Protein AF-A0A958VLC9-F1 (afdb_monomer_lite)

pLDDT: mean 90.78, std 13.97, range [26.97, 98.69]

Foldseek 3Di:
DPPPCPVVPLEAEDELCVLLPPAAEEEDACLVQADVSAHDDPVSNVVVLVPDPLQVQAAHQYAYEHPDPYDDDPVSSVSNVVSNVVGHPHYDHHDSLVSSLVSSLVSLVVDPLLVQAQGHYEYADDDPRDDDCVNVVSNCVSNVVRHQFYWYHDPVDTHTDDGDDD

Secondary structure (DSSP, 8-state):
----TTTTTTEEEE-GGGGGSSPPEEEEEGGGGSBTTTB--HHHHHHHHHHS-GGGGTTPEEEEE-SS-----HHHHHHHHHHHTTT-SEEEES-HHHHHHHHHHHHHHTS-GGGGTT-EEEE----SS---HHHHHHHHHHHHTT-SEEEEEETTEEEEEEE---

Sequence (166 aa):
MIKNRVEASGLITIDPEAFAEGITVVDFDLSQYLWQGLALREKDFREAMKNIRWAKYSESVVALHCSADAIIPIWAWMIPTASLAPYAALVHHGTPQQALEAWVLKRIDEIDPLKYRGARVVIKGCGNRSFSPAVQIALTVKLRHLSRSIMFGEPCATVPVYKATL

Structure (mmCIF, N/CA/C/O backbone):
data_AF-A0A958VLC9-F1
#
_entry.id   AF-A0A958VLC9-F1
#
loop_
_atom_site.group_PDB
_atom_site.id
_atom_site.type_symbol
_atom_site.label_atom_id
_atom_site.label_alt_id
_atom_site.label_comp_id
_atom_site.label_asym_id
_atom_site.label_entity_id
_atom_site.label_seq_id
_atom_site.pdbx_PDB_ins_code
_atom_site.Cartn_x
_atom_site.Cartn_y
_atom_site.Cartn_z
_atom_site.occupancy
_atom_site.B_iso_or_equiv
_atom_site.auth_seq_id
_atom_site.auth_comp_id
_atom_site.auth_asym_id
_atom_site.auth_atom_id
_atom_site.pdbx_PDB_model_num
ATOM 1 N N . MET A 1 1 ? -3.100 -20.849 37.491 1.00 34.53 1 MET A N 1
ATOM 2 C CA . MET A 1 1 ? -4.253 -20.213 36.815 1.00 34.53 1 MET A CA 1
ATOM 3 C C . MET A 1 1 ? -3.867 -18.797 36.430 1.00 34.53 1 MET A C 1
ATOM 5 O O . MET A 1 1 ? -3.747 -17.963 37.313 1.00 34.53 1 MET A O 1
ATOM 9 N N . ILE A 1 2 ? -3.684 -18.516 35.142 1.00 26.97 2 ILE A N 1
ATOM 10 C CA . ILE A 1 2 ? -3.755 -17.145 34.628 1.00 26.97 2 ILE A CA 1
ATOM 11 C C . ILE A 1 2 ? -4.908 -17.176 33.633 1.00 26.97 2 ILE A C 1
ATOM 13 O O . ILE A 1 2 ? -4.756 -17.627 32.502 1.00 26.97 2 ILE A O 1
ATOM 17 N N . LYS A 1 3 ? -6.106 -16.817 34.103 1.00 27.56 3 LYS A N 1
ATOM 18 C CA . LYS A 1 3 ? -7.246 -16.598 33.211 1.00 27.56 3 LYS A CA 1
ATOM 19 C C . LYS A 1 3 ? -6.923 -15.339 32.414 1.00 27.56 3 LYS A C 1
ATOM 21 O O . LYS A 1 3 ? -6.899 -14.251 32.986 1.00 27.56 3 LYS A O 1
ATOM 26 N N . ASN A 1 4 ? -6.624 -15.499 31.129 1.00 32.31 4 ASN A N 1
ATOM 27 C CA . ASN A 1 4 ? -6.406 -14.386 30.216 1.00 32.31 4 ASN A CA 1
ATOM 28 C C . ASN A 1 4 ? -7.682 -13.525 30.222 1.00 32.31 4 ASN A C 1
ATOM 30 O O . ASN A 1 4 ? -8.756 -13.975 29.832 1.00 32.31 4 ASN A O 1
ATOM 34 N N . ARG A 1 5 ? -7.599 -12.312 30.777 1.00 41.66 5 ARG A N 1
ATOM 35 C CA . ARG A 1 5 ? -8.761 -11.479 31.152 1.00 41.66 5 ARG A CA 1
ATOM 36 C C . ARG A 1 5 ? -9.451 -10.818 29.946 1.00 41.66 5 ARG A C 1
ATOM 38 O O . ARG A 1 5 ? -10.398 -10.058 30.126 1.00 41.66 5 ARG A O 1
ATOM 45 N N . VAL A 1 6 ? -8.965 -11.091 28.735 1.00 47.25 6 VAL A N 1
ATOM 46 C CA . VAL A 1 6 ? -9.344 -10.393 27.500 1.00 47.25 6 VAL A CA 1
ATOM 47 C C . VAL A 1 6 ? -10.656 -10.938 26.923 1.00 47.25 6 VAL A C 1
ATOM 49 O O . VAL A 1 6 ? -11.539 -10.145 26.598 1.00 47.25 6 VAL A O 1
ATOM 52 N N . GLU A 1 7 ? -10.869 -12.259 26.929 1.00 43.09 7 GLU A N 1
ATOM 53 C CA . GLU A 1 7 ? -12.093 -12.884 26.383 1.00 43.09 7 GLU A CA 1
ATOM 54 C C . GLU A 1 7 ? -13.364 -12.588 27.198 1.00 43.09 7 GLU A C 1
ATOM 56 O O . GLU A 1 7 ? -14.471 -12.670 26.677 1.00 43.09 7 GLU A O 1
ATOM 61 N N . ALA A 1 8 ? -13.233 -12.156 28.456 1.00 47.59 8 ALA A N 1
ATOM 62 C CA . ALA A 1 8 ? -14.377 -11.838 29.315 1.00 47.59 8 ALA A CA 1
ATOM 63 C C . ALA A 1 8 ? -14.915 -10.395 29.157 1.00 47.59 8 ALA A C 1
ATOM 65 O O . ALA A 1 8 ? -15.870 -10.023 29.836 1.00 47.59 8 ALA A O 1
ATOM 66 N N . SER A 1 9 ? -14.299 -9.551 28.315 1.00 57.88 9 SER A N 1
ATOM 67 C CA . SER A 1 9 ? -14.498 -8.088 28.362 1.00 57.88 9 SER A CA 1
ATOM 68 C C . SER A 1 9 ? -15.301 -7.469 27.204 1.00 57.88 9 SER A C 1
ATOM 70 O O . SER A 1 9 ? -15.735 -6.315 27.315 1.00 57.88 9 SER A O 1
ATOM 72 N N . GLY A 1 10 ? -15.537 -8.204 26.109 1.00 76.69 10 GLY A N 1
ATOM 73 C CA . GLY A 1 10 ? -16.148 -7.655 24.885 1.00 76.69 10 GLY A CA 1
ATOM 74 C C . GLY A 1 10 ? -15.276 -6.597 24.188 1.00 76.69 10 GLY A C 1
ATOM 75 O O . GLY A 1 10 ? -15.803 -5.680 23.555 1.00 76.69 10 GLY A O 1
ATOM 76 N N . LEU A 1 11 ? -13.955 -6.686 24.382 1.00 87.25 11 LEU A N 1
ATOM 77 C CA . LEU A 1 11 ? -12.934 -5.809 23.814 1.00 87.25 11 LEU A CA 1
ATOM 78 C C . LEU A 1 11 ? -12.356 -6.441 22.543 1.00 87.25 11 LEU A C 1
ATOM 80 O O . LEU A 1 11 ? -11.885 -7.575 22.583 1.00 87.25 11 LEU A O 1
ATOM 84 N N . ILE A 1 12 ? -12.371 -5.702 21.437 1.00 92.06 12 ILE A N 1
ATOM 85 C CA . ILE A 1 12 ? -11.765 -6.110 20.168 1.00 92.06 12 ILE A CA 1
ATOM 86 C C . ILE A 1 12 ? -10.450 -5.354 19.996 1.00 92.06 12 ILE A C 1
ATOM 88 O O . ILE A 1 12 ? -10.434 -4.123 20.011 1.00 92.06 12 ILE A O 1
ATOM 92 N N . THR A 1 13 ? -9.355 -6.082 19.805 1.00 92.50 13 THR A N 1
ATOM 93 C CA . THR A 1 13 ? -8.050 -5.494 19.486 1.00 92.50 13 THR A CA 1
ATOM 94 C C . THR A 1 13 ? -7.820 -5.569 17.984 1.00 92.50 13 THR A C 1
ATOM 96 O O . THR A 1 13 ? -7.961 -6.636 17.392 1.00 92.50 13 THR A O 1
ATOM 99 N N . ILE A 1 14 ? -7.461 -4.443 17.375 1.00 93.06 14 ILE A N 1
ATOM 100 C CA . ILE A 1 14 ? -7.062 -4.354 15.973 1.00 93.06 14 ILE A CA 1
ATOM 101 C C . ILE A 1 14 ? -5.572 -4.061 15.927 1.00 93.06 14 ILE A C 1
ATOM 103 O O . ILE A 1 14 ? -5.108 -3.054 16.467 1.00 93.06 14 ILE A O 1
ATOM 107 N N . ASP A 1 15 ? -4.848 -4.948 15.260 1.00 92.81 15 ASP A N 1
ATOM 108 C CA . ASP A 1 15 ? -3.437 -4.792 14.958 1.00 92.81 15 ASP A CA 1
ATOM 109 C C . ASP A 1 15 ? -3.284 -4.348 13.497 1.00 92.81 15 ASP A C 1
ATOM 111 O O . ASP A 1 15 ? -3.648 -5.114 12.600 1.00 92.81 15 ASP A O 1
ATOM 115 N N . PRO A 1 16 ? -2.796 -3.126 13.220 1.00 91.81 16 PRO A N 1
ATOM 116 C CA . PRO A 1 16 ? -2.575 -2.689 11.850 1.00 91.81 16 PRO A CA 1
ATOM 117 C C . PRO A 1 16 ? -1.622 -3.588 11.048 1.00 91.81 16 PRO A C 1
ATOM 119 O O . PRO A 1 16 ? -1.756 -3.677 9.828 1.00 91.81 16 PRO A O 1
ATOM 122 N N . GLU A 1 17 ? -0.687 -4.282 11.706 1.00 91.12 17 GLU A N 1
ATOM 123 C CA . GLU A 1 17 ? 0.249 -5.180 11.021 1.00 91.12 17 GLU A CA 1
ATOM 124 C C . GLU A 1 17 ? -0.428 -6.406 10.426 1.00 91.12 17 GLU A C 1
ATOM 126 O O . GLU A 1 17 ? 0.018 -6.892 9.386 1.00 91.12 17 GLU A O 1
ATOM 131 N N . ALA A 1 18 ? -1.540 -6.851 11.014 1.00 92.19 18 ALA A N 1
ATOM 132 C CA . ALA A 1 18 ? -2.292 -7.997 10.517 1.00 92.19 18 ALA A CA 1
ATOM 133 C C . ALA A 1 18 ? -2.811 -7.770 9.084 1.00 92.19 18 ALA A C 1
ATOM 135 O O . ALA A 1 18 ? -2.927 -8.710 8.302 1.00 92.19 18 ALA A O 1
ATOM 136 N N . PHE A 1 19 ? -3.066 -6.516 8.685 1.00 93.00 19 PHE A N 1
ATOM 137 C CA . PHE A 1 19 ? -3.461 -6.182 7.307 1.00 93.00 19 PHE A CA 1
ATOM 138 C C . PHE A 1 19 ? -2.313 -6.310 6.294 1.00 93.00 19 PHE A C 1
ATOM 140 O O . PHE A 1 19 ? -2.546 -6.307 5.084 1.00 93.00 19 PHE A O 1
ATOM 147 N N . ALA A 1 20 ? -1.081 -6.410 6.786 1.00 91.94 20 ALA A N 1
ATOM 148 C CA . ALA A 1 20 ? 0.145 -6.530 6.013 1.00 91.94 20 ALA A CA 1
ATOM 149 C C . ALA A 1 20 ? 0.738 -7.953 6.056 1.00 91.94 20 ALA A C 1
ATOM 151 O O . ALA A 1 20 ? 1.852 -8.168 5.566 1.00 91.94 20 ALA A O 1
ATOM 152 N N . GLU A 1 21 ? 0.045 -8.914 6.670 1.00 90.12 21 GLU A N 1
ATOM 153 C CA . GLU A 1 21 ? 0.452 -10.317 6.702 1.00 90.12 21 GLU A CA 1
ATOM 154 C C . GLU A 1 21 ? 0.214 -10.995 5.348 1.00 90.12 21 GLU A C 1
ATOM 156 O O . GLU A 1 21 ? -0.750 -10.706 4.640 1.00 90.12 21 GLU A O 1
ATOM 161 N N . GLY A 1 22 ? 1.120 -11.898 4.969 1.00 89.25 22 GLY A N 1
ATOM 162 C CA . GLY A 1 22 ? 1.003 -12.707 3.752 1.00 89.25 22 GLY A CA 1
ATOM 163 C C . GLY A 1 22 ? 1.221 -11.963 2.430 1.00 89.25 22 GLY A C 1
ATOM 164 O O . GLY A 1 22 ? 1.362 -12.618 1.401 1.00 89.25 22 GLY A O 1
ATOM 165 N N . ILE A 1 23 ? 1.300 -10.627 2.430 1.00 94.31 23 ILE A N 1
ATOM 166 C CA . ILE A 1 23 ? 1.532 -9.862 1.204 1.00 94.31 23 ILE A CA 1
ATOM 167 C C . ILE A 1 23 ? 3.021 -9.740 0.881 1.00 94.31 23 ILE A C 1
ATOM 169 O O . ILE A 1 23 ? 3.843 -9.377 1.725 1.00 94.31 23 ILE A O 1
ATOM 173 N N . THR A 1 24 ? 3.362 -10.011 -0.376 1.00 97.0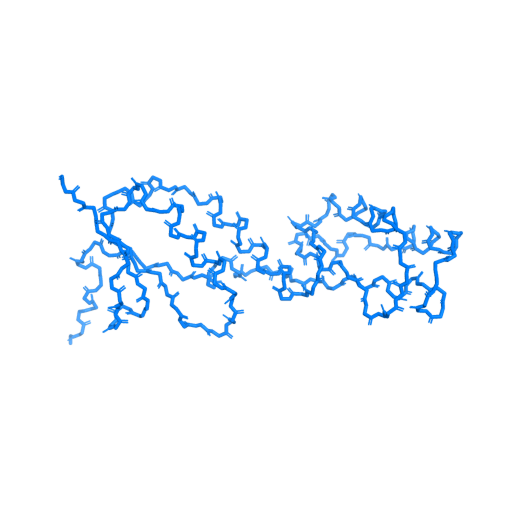6 24 THR A N 1
ATOM 174 C CA . THR A 1 24 ? 4.701 -9.754 -0.911 1.00 97.06 24 THR A CA 1
ATOM 175 C C . THR A 1 24 ? 4.716 -8.376 -1.556 1.00 97.06 24 THR A C 1
ATOM 177 O O . THR A 1 24 ? 3.900 -8.099 -2.435 1.00 97.06 24 THR A O 1
ATOM 180 N N . VAL A 1 25 ? 5.654 -7.525 -1.142 1.00 97.56 25 VAL A N 1
ATOM 181 C CA . VAL A 1 25 ? 5.918 -6.243 -1.805 1.00 97.56 25 VAL A CA 1
ATOM 182 C C . VAL A 1 25 ? 7.094 -6.419 -2.753 1.00 97.56 25 VAL A C 1
ATOM 184 O O . VAL A 1 25 ? 8.150 -6.897 -2.341 1.00 97.56 25 VAL A O 1
ATOM 187 N N . VAL A 1 26 ? 6.914 -6.047 -4.018 1.00 98.00 26 VAL A N 1
ATOM 188 C CA . VAL A 1 26 ? 7.942 -6.157 -5.055 1.00 98.00 26 VAL A CA 1
ATOM 189 C C . VAL A 1 26 ? 8.257 -4.779 -5.611 1.00 98.00 26 VAL A C 1
ATOM 191 O O . VAL A 1 26 ? 7.368 -3.987 -5.908 1.00 98.00 26 VAL A O 1
ATOM 194 N N . ASP A 1 27 ? 9.543 -4.515 -5.772 1.00 97.19 27 ASP A N 1
ATOM 195 C CA . ASP A 1 27 ? 10.051 -3.273 -6.328 1.00 97.19 27 ASP A CA 1
ATOM 196 C C . ASP A 1 27 ? 10.004 -3.277 -7.870 1.00 97.19 27 ASP A C 1
ATOM 198 O O . ASP A 1 27 ? 10.348 -4.274 -8.520 1.00 97.19 27 ASP A O 1
ATOM 202 N N . PHE A 1 28 ? 9.563 -2.168 -8.461 1.00 98.25 28 PHE A N 1
ATOM 203 C CA . PHE A 1 28 ? 9.669 -1.882 -9.887 1.00 98.25 28 PHE A CA 1
ATOM 204 C C . PHE A 1 28 ? 10.271 -0.489 -10.079 1.00 98.25 28 PHE A C 1
ATOM 206 O O . PHE A 1 28 ? 9.566 0.520 -10.127 1.00 98.25 28 PHE A O 1
ATOM 213 N N . ASP A 1 29 ? 11.590 -0.453 -10.213 1.00 97.56 29 ASP A N 1
ATOM 214 C CA . ASP A 1 29 ? 12.349 0.770 -10.435 1.00 97.56 29 ASP A CA 1
ATOM 215 C C . ASP A 1 29 ? 12.479 1.089 -11.934 1.00 97.56 29 ASP A C 1
ATOM 217 O O . ASP A 1 29 ? 13.128 0.366 -12.697 1.00 97.56 29 ASP A O 1
ATOM 221 N N . LEU A 1 30 ? 11.872 2.198 -12.361 1.00 97.38 30 LEU A N 1
ATOM 222 C CA . LEU A 1 30 ? 11.927 2.690 -13.733 1.00 97.38 30 LEU A CA 1
ATOM 223 C C . LEU A 1 30 ? 13.337 3.044 -14.190 1.00 97.38 30 LEU A C 1
ATOM 225 O O . LEU A 1 30 ? 13.594 2.940 -15.390 1.00 97.38 30 LEU A O 1
ATOM 229 N N . SER A 1 31 ? 14.244 3.417 -13.281 1.00 97.00 31 SER A N 1
ATOM 230 C CA . SER A 1 31 ? 15.614 3.804 -13.639 1.00 97.00 31 SER A CA 1
ATOM 231 C C . SER A 1 31 ? 16.344 2.697 -14.410 1.00 97.00 31 SER A C 1
ATOM 233 O O . SER A 1 31 ? 17.123 2.986 -15.318 1.00 97.00 31 SER A O 1
ATOM 235 N N . GLN A 1 32 ? 16.003 1.430 -14.144 1.00 96.94 32 GLN A N 1
ATOM 236 C CA . GLN A 1 32 ? 16.555 0.250 -14.818 1.00 96.94 32 GLN A CA 1
ATOM 237 C C . GLN A 1 32 ? 16.196 0.180 -16.311 1.00 96.94 32 GLN A C 1
ATOM 239 O O . GLN A 1 32 ? 16.825 -0.558 -17.068 1.00 96.94 32 GLN A O 1
ATOM 244 N N . TYR A 1 33 ? 15.190 0.943 -16.739 1.00 96.94 33 TYR A N 1
ATOM 245 C CA . TYR A 1 33 ? 14.683 0.982 -18.110 1.00 96.94 33 TYR A CA 1
ATOM 246 C C . TYR A 1 33 ? 14.925 2.336 -18.793 1.00 96.94 33 TYR A C 1
ATOM 248 O O . TYR A 1 33 ? 14.448 2.562 -19.907 1.00 96.94 33 TYR A O 1
ATOM 256 N N . LEU A 1 34 ? 15.658 3.242 -18.139 1.00 96.31 34 LEU A N 1
ATOM 257 C CA . LEU A 1 34 ? 16.062 4.525 -18.702 1.00 96.31 34 LEU A CA 1
ATOM 258 C C . LEU A 1 34 ? 17.455 4.429 -19.328 1.00 96.31 34 LEU A C 1
ATOM 260 O O . LEU A 1 34 ? 18.342 3.716 -18.860 1.00 96.31 34 LEU A O 1
ATOM 264 N N . TRP A 1 35 ? 17.681 5.213 -20.378 1.00 92.81 35 TRP A N 1
ATOM 265 C CA . TRP A 1 35 ? 19.000 5.376 -20.969 1.00 92.81 35 TRP A CA 1
ATOM 266 C C . TRP A 1 35 ? 19.940 6.031 -19.953 1.00 92.81 35 TRP A C 1
ATOM 268 O O . TRP A 1 35 ? 19.697 7.153 -19.502 1.00 92.81 35 TRP A O 1
ATOM 278 N N . GLN A 1 36 ? 20.993 5.296 -19.577 1.00 90.62 36 GLN A N 1
ATOM 279 C CA . GLN A 1 36 ? 21.939 5.664 -18.513 1.00 90.62 36 GLN A CA 1
ATOM 280 C C . GLN A 1 36 ? 21.267 5.972 -17.161 1.00 90.62 36 GLN A C 1
ATOM 282 O O . GLN A 1 36 ? 21.833 6.696 -16.352 1.00 90.62 36 GLN A O 1
ATOM 287 N N . GLY A 1 37 ? 20.052 5.467 -16.922 1.00 89.69 37 GLY A N 1
ATOM 288 C CA . GLY A 1 37 ? 19.285 5.776 -15.712 1.00 89.69 37 GLY A CA 1
ATOM 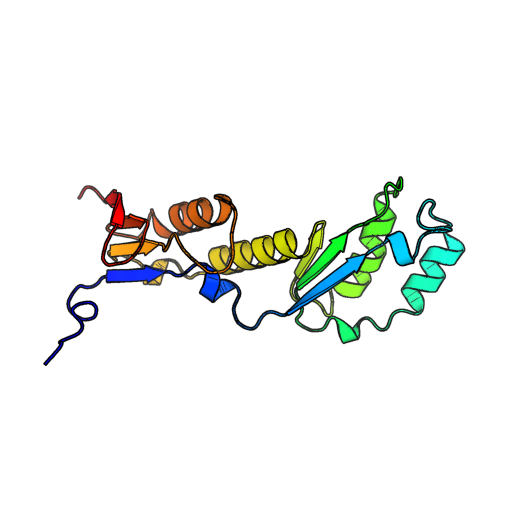289 C C . GLY A 1 37 ? 18.692 7.190 -15.662 1.00 89.69 37 GLY A C 1
ATOM 290 O O . GLY A 1 37 ? 18.030 7.513 -14.686 1.00 89.69 37 GLY A O 1
ATOM 291 N N . LEU A 1 38 ? 18.899 8.034 -16.682 1.00 89.81 38 LEU A N 1
ATOM 292 C CA . LEU A 1 38 ? 18.614 9.478 -16.602 1.00 89.81 38 LEU A CA 1
ATOM 293 C C . LEU A 1 38 ? 17.596 9.981 -17.628 1.00 89.81 38 LEU A C 1
ATOM 295 O O . LEU A 1 38 ? 16.925 10.982 -17.385 1.00 89.81 38 LEU A O 1
ATOM 299 N N . ALA A 1 39 ? 17.479 9.321 -18.783 1.00 92.31 39 ALA A N 1
ATOM 300 C CA . ALA A 1 39 ? 16.616 9.794 -19.862 1.00 92.31 39 ALA A CA 1
ATOM 301 C C . ALA A 1 39 ? 15.808 8.667 -20.499 1.00 92.31 39 ALA A C 1
ATOM 303 O O . ALA A 1 39 ? 16.297 7.560 -20.712 1.00 92.31 39 ALA A O 1
ATOM 304 N N . LEU A 1 40 ? 14.567 8.960 -20.877 1.00 95.75 40 LEU A N 1
ATOM 305 C CA . LEU A 1 40 ? 13.726 8.006 -21.584 1.00 95.75 40 LEU A CA 1
ATOM 306 C C . LEU A 1 40 ? 13.974 8.086 -23.096 1.00 95.75 40 LEU A C 1
ATOM 308 O O . LEU A 1 40 ? 13.749 9.123 -23.719 1.00 95.75 40 LEU A O 1
ATOM 312 N N . ARG A 1 41 ? 14.369 6.963 -23.706 1.00 96.56 41 ARG A N 1
ATOM 313 C CA . ARG A 1 41 ? 14.328 6.763 -25.163 1.00 96.56 41 ARG A CA 1
ATOM 314 C C . ARG A 1 41 ? 13.124 5.895 -25.495 1.00 96.56 41 ARG A C 1
ATOM 316 O O . ARG A 1 41 ? 13.079 4.739 -25.093 1.00 96.56 41 ARG A O 1
ATOM 323 N N . GLU A 1 42 ? 12.137 6.446 -26.205 1.00 96.88 42 GLU A N 1
ATOM 324 C CA . GLU A 1 42 ? 10.823 5.799 -26.355 1.00 96.88 42 GLU A CA 1
ATOM 325 C C . GLU A 1 42 ? 10.905 4.388 -26.946 1.00 96.88 42 GLU A C 1
ATOM 327 O O . GLU A 1 42 ? 10.274 3.469 -26.423 1.00 96.88 42 GLU A O 1
ATOM 332 N N . LYS A 1 43 ? 11.696 4.207 -28.011 1.00 97.19 43 LYS A N 1
ATOM 333 C CA . LYS A 1 43 ? 11.873 2.902 -28.655 1.00 97.19 43 LYS A CA 1
ATOM 334 C C . LYS A 1 43 ? 12.421 1.867 -27.665 1.00 97.19 43 LYS A C 1
ATOM 336 O O . LYS A 1 43 ? 11.795 0.825 -27.484 1.00 97.19 43 LYS A O 1
ATOM 341 N N . ASP A 1 44 ? 13.524 2.200 -26.999 1.00 96.56 44 ASP A N 1
ATOM 342 C CA . ASP A 1 44 ? 14.226 1.318 -26.062 1.00 96.56 44 ASP A CA 1
ATOM 343 C C . ASP A 1 44 ? 13.334 0.980 -24.855 1.00 96.56 44 ASP A C 1
ATOM 345 O O . ASP A 1 44 ? 13.211 -0.181 -24.469 1.00 96.56 44 ASP A O 1
ATOM 349 N N . PHE A 1 45 ? 12.626 1.977 -24.313 1.00 97.88 45 PHE A N 1
ATOM 350 C CA . PHE A 1 45 ? 11.701 1.795 -23.194 1.00 97.88 45 PHE A CA 1
ATOM 351 C C . PHE A 1 45 ? 10.549 0.849 -23.554 1.00 97.88 45 PHE A C 1
ATOM 353 O O . PHE A 1 45 ? 10.261 -0.101 -22.827 1.00 97.88 45 PHE A O 1
ATOM 360 N N . ARG A 1 46 ? 9.896 1.068 -24.704 1.00 97.62 46 ARG A N 1
ATOM 361 C CA . ARG A 1 46 ? 8.795 0.206 -25.164 1.00 97.62 46 ARG A CA 1
ATOM 362 C C . ARG A 1 46 ? 9.256 -1.220 -25.436 1.00 97.62 46 ARG A C 1
ATOM 364 O O . ARG A 1 46 ? 8.502 -2.154 -25.174 1.00 97.62 46 ARG A O 1
ATOM 371 N N . GLU A 1 47 ? 10.454 -1.389 -25.984 1.00 97.94 47 GLU A N 1
ATOM 372 C CA . GLU A 1 47 ? 11.044 -2.705 -26.207 1.00 97.94 47 GLU A CA 1
ATOM 373 C C . GLU A 1 47 ? 11.329 -3.415 -24.880 1.00 97.94 47 GLU A C 1
ATOM 375 O O . GLU A 1 47 ? 10.913 -4.559 -24.700 1.00 97.94 47 GLU A O 1
ATOM 380 N N . ALA A 1 48 ? 11.920 -2.714 -23.910 1.00 97.50 48 ALA A N 1
ATOM 381 C CA . ALA A 1 48 ? 12.162 -3.258 -22.581 1.00 97.50 48 ALA A CA 1
ATOM 382 C C . ALA A 1 48 ? 10.863 -3.719 -21.900 1.00 97.50 48 ALA A C 1
ATOM 384 O O . ALA A 1 48 ? 10.800 -4.849 -21.422 1.00 97.50 48 ALA A O 1
ATOM 385 N N . MET A 1 49 ? 9.795 -2.910 -21.937 1.00 97.62 49 MET A N 1
ATOM 386 C CA . MET A 1 49 ? 8.496 -3.269 -21.344 1.00 97.62 49 MET A CA 1
ATOM 387 C C . MET A 1 49 ? 7.879 -4.540 -21.956 1.00 97.62 49 MET A C 1
ATOM 389 O O . MET A 1 49 ? 7.251 -5.323 -21.245 1.00 97.62 49 MET A O 1
ATOM 393 N N . LYS A 1 50 ? 8.074 -4.786 -23.259 1.00 97.06 50 LYS A N 1
ATOM 394 C CA . LYS A 1 50 ? 7.590 -6.011 -23.928 1.00 97.06 50 LYS A CA 1
ATOM 395 C C . LYS A 1 50 ? 8.336 -7.270 -23.485 1.00 97.06 50 LYS A C 1
ATOM 397 O O . LYS A 1 50 ? 7.764 -8.354 -23.523 1.00 97.06 50 LYS A O 1
ATOM 402 N N . ASN A 1 51 ? 9.591 -7.126 -23.067 1.00 97.50 51 ASN A N 1
ATOM 403 C CA . ASN A 1 51 ? 10.458 -8.243 -22.695 1.00 97.50 51 ASN A CA 1
ATOM 404 C C . ASN A 1 51 ? 10.325 -8.649 -21.216 1.00 97.50 51 ASN A C 1
ATOM 406 O O . ASN A 1 51 ? 10.878 -9.669 -20.796 1.00 97.50 51 ASN A O 1
ATOM 410 N N . ILE A 1 52 ? 9.584 -7.883 -20.412 1.00 97.88 52 ILE A N 1
ATOM 411 C CA . ILE A 1 52 ? 9.342 -8.198 -19.003 1.00 97.88 52 ILE A CA 1
ATOM 412 C C . ILE A 1 52 ? 8.331 -9.342 -18.887 1.00 97.88 52 ILE A C 1
ATOM 414 O O . ILE A 1 52 ? 7.231 -9.309 -19.436 1.00 97.88 52 ILE A O 1
ATOM 418 N N . ARG A 1 53 ? 8.676 -10.354 -18.085 1.00 97.31 53 ARG A N 1
ATOM 419 C CA . ARG A 1 53 ? 7.743 -11.412 -17.675 1.00 97.31 53 ARG A CA 1
ATOM 420 C C . ARG A 1 53 ? 6.854 -10.912 -16.536 1.00 97.31 53 ARG A C 1
ATOM 422 O O . ARG A 1 53 ? 7.195 -11.091 -15.370 1.00 97.31 53 ARG A O 1
ATOM 429 N N . TRP A 1 54 ? 5.722 -10.296 -16.872 1.00 97.88 54 TRP A N 1
ATOM 430 C CA . TRP A 1 54 ? 4.809 -9.671 -15.901 1.00 97.88 54 TRP A CA 1
ATOM 431 C C . TRP A 1 54 ? 4.185 -10.647 -14.891 1.00 97.88 54 TRP A C 1
ATOM 433 O O . TRP A 1 54 ? 3.934 -10.267 -13.752 1.00 97.88 54 TRP A O 1
ATOM 443 N N . ALA A 1 55 ? 4.048 -11.929 -15.246 1.00 97.12 55 ALA A N 1
ATOM 444 C CA . ALA A 1 55 ? 3.517 -12.966 -14.356 1.00 97.12 55 ALA A CA 1
ATOM 445 C C . ALA A 1 55 ? 4.301 -13.140 -13.037 1.00 97.12 55 ALA A C 1
ATOM 447 O O . ALA A 1 55 ? 3.750 -13.642 -12.063 1.00 97.12 55 ALA A O 1
ATOM 448 N N . LYS A 1 56 ? 5.566 -12.693 -12.959 1.00 96.62 56 LYS A N 1
ATOM 449 C CA . LYS A 1 56 ? 6.347 -12.732 -11.707 1.00 96.62 56 LYS A CA 1
ATOM 450 C C . LYS A 1 56 ? 5.814 -11.789 -10.615 1.00 96.62 56 LYS A C 1
ATOM 452 O O . LYS A 1 56 ? 6.240 -11.901 -9.473 1.00 96.62 56 LYS A O 1
ATOM 457 N N . TYR A 1 57 ? 4.925 -10.859 -10.967 1.00 97.94 57 TYR A N 1
ATOM 458 C CA . TYR A 1 57 ? 4.277 -9.921 -10.045 1.00 97.94 57 TYR A CA 1
ATOM 459 C C . TYR A 1 57 ? 2.875 -10.391 -9.614 1.00 97.94 57 TYR A C 1
ATOM 461 O O . TYR A 1 57 ? 2.089 -9.593 -9.115 1.00 97.94 57 TYR A O 1
ATOM 469 N N . SER A 1 58 ? 2.535 -11.665 -9.837 1.00 97.75 58 SER A N 1
ATOM 470 C CA . SER A 1 58 ? 1.231 -12.217 -9.459 1.00 97.75 58 SER A CA 1
ATOM 471 C C . SER A 1 58 ? 0.964 -12.050 -7.964 1.00 97.75 58 SER A C 1
ATOM 473 O O . SER A 1 58 ? 1.816 -12.388 -7.145 1.00 97.75 58 SER A O 1
ATOM 475 N N . GLU A 1 59 ? -0.221 -11.536 -7.631 1.00 96.88 59 GLU A N 1
ATOM 476 C CA . GLU A 1 59 ? -0.736 -11.348 -6.266 1.00 96.88 59 GLU A CA 1
ATOM 477 C C . GLU A 1 59 ? 0.148 -10.484 -5.348 1.00 96.88 59 GLU A C 1
ATOM 479 O O . GLU A 1 59 ? -0.063 -10.434 -4.136 1.00 96.88 59 GLU A O 1
ATOM 484 N N . SER A 1 60 ? 1.120 -9.759 -5.907 1.00 98.12 60 SER A N 1
ATOM 485 C CA . SER A 1 60 ? 2.010 -8.895 -5.138 1.00 98.12 60 SER A CA 1
ATOM 486 C C . SER A 1 60 ? 1.535 -7.445 -5.107 1.00 98.12 60 SER A C 1
ATOM 488 O O . SER A 1 60 ? 0.768 -6.983 -5.955 1.00 98.12 60 SER A O 1
ATOM 490 N N . VAL A 1 61 ? 2.011 -6.707 -4.110 1.00 98.56 61 VAL A N 1
ATOM 491 C CA . VAL A 1 61 ? 1.953 -5.246 -4.092 1.00 98.56 61 VAL A CA 1
ATOM 492 C C . VAL A 1 61 ? 3.202 -4.732 -4.791 1.00 98.56 61 VAL A C 1
ATOM 494 O O . VAL A 1 61 ? 4.315 -4.978 -4.336 1.00 98.56 61 VAL A O 1
ATOM 497 N N . VAL A 1 62 ? 3.036 -4.016 -5.895 1.00 98.69 62 VAL A N 1
ATOM 498 C CA . VAL A 1 62 ? 4.151 -3.500 -6.687 1.00 98.69 62 VAL A CA 1
ATOM 499 C C . VAL A 1 62 ? 4.388 -2.034 -6.366 1.00 98.69 62 VAL A C 1
ATOM 501 O O . VAL A 1 62 ? 3.508 -1.195 -6.568 1.00 98.69 62 VAL A O 1
ATOM 504 N N . ALA A 1 63 ? 5.590 -1.735 -5.888 1.00 98.62 63 ALA A N 1
ATOM 505 C CA . ALA A 1 63 ? 6.091 -0.386 -5.686 1.00 98.62 63 ALA A CA 1
ATOM 506 C C . ALA A 1 63 ? 6.736 0.108 -6.984 1.00 98.62 63 ALA A C 1
ATOM 508 O O . ALA A 1 63 ? 7.858 -0.273 -7.312 1.00 98.62 63 ALA A O 1
ATOM 509 N N . LEU A 1 64 ? 6.003 0.911 -7.750 1.00 98.50 64 LEU A N 1
ATOM 510 C CA . LEU A 1 64 ? 6.472 1.529 -8.984 1.00 98.50 64 LEU A CA 1
ATOM 511 C C . LEU A 1 64 ? 7.123 2.875 -8.654 1.00 98.50 64 LEU A C 1
ATOM 513 O O . LEU A 1 64 ? 6.447 3.806 -8.221 1.00 98.50 64 LEU A O 1
ATOM 517 N N . HIS A 1 65 ? 8.427 3.005 -8.865 1.00 97.88 65 HIS A N 1
ATOM 518 C CA . HIS A 1 65 ? 9.161 4.238 -8.565 1.00 97.88 65 HIS A CA 1
ATOM 519 C C . HIS A 1 65 ? 10.318 4.442 -9.542 1.00 97.88 65 HIS A C 1
ATOM 521 O O . HIS A 1 65 ? 10.464 3.692 -10.502 1.00 97.88 65 HIS A O 1
ATOM 527 N N . CYS A 1 66 ? 11.106 5.490 -9.331 1.00 96.94 66 CYS A N 1
ATOM 528 C CA . CYS A 1 66 ? 12.378 5.691 -10.005 1.00 96.94 66 CYS A CA 1
ATOM 529 C C . CYS A 1 66 ? 13.410 6.085 -8.952 1.00 96.94 66 CYS A C 1
ATOM 531 O O . CYS A 1 66 ? 13.235 7.102 -8.283 1.00 96.94 66 CYS A O 1
ATOM 533 N N . SER A 1 67 ? 14.473 5.295 -8.808 1.00 96.25 67 SER A N 1
ATOM 534 C CA . SER A 1 67 ? 15.551 5.590 -7.853 1.00 96.25 67 SER A CA 1
ATOM 535 C C . SER A 1 67 ? 16.531 6.658 -8.351 1.00 96.25 67 SER A C 1
ATOM 537 O O . SER A 1 67 ? 17.299 7.206 -7.562 1.00 96.25 67 SER A O 1
ATOM 539 N N . ALA A 1 68 ? 16.501 6.965 -9.650 1.00 95.38 68 ALA A N 1
ATOM 540 C CA . ALA A 1 68 ? 17.293 8.024 -10.258 1.00 95.38 68 ALA A CA 1
ATOM 541 C C . ALA A 1 68 ? 16.529 9.354 -10.296 1.00 95.38 68 ALA A C 1
ATOM 543 O O . ALA A 1 68 ? 15.308 9.378 -10.468 1.00 95.38 68 ALA A O 1
ATOM 544 N N . ASP A 1 69 ? 17.271 10.459 -10.223 1.00 92.56 69 ASP A N 1
ATOM 545 C CA . ASP A 1 69 ? 16.752 11.812 -10.439 1.00 92.56 69 ASP A CA 1
ATOM 546 C C . ASP A 1 69 ? 16.559 12.075 -11.944 1.00 92.56 69 ASP A C 1
ATOM 548 O O . ASP A 1 69 ? 17.338 12.768 -12.600 1.00 92.56 69 ASP A O 1
ATOM 552 N N . ALA A 1 70 ? 15.561 11.403 -12.520 1.00 93.44 70 ALA A N 1
ATOM 553 C CA . ALA A 1 70 ? 15.241 11.444 -13.939 1.00 93.44 70 ALA A CA 1
ATOM 554 C C . ALA A 1 70 ? 13.909 12.160 -14.186 1.00 93.44 70 ALA A C 1
ATOM 556 O O . ALA A 1 70 ? 12.907 11.922 -13.509 1.00 93.44 70 ALA A O 1
ATOM 557 N N . ILE A 1 71 ? 13.860 12.986 -15.233 1.00 90.50 71 ILE A N 1
ATOM 558 C CA . ILE A 1 71 ? 12.607 13.590 -15.695 1.00 90.50 71 ILE A CA 1
ATOM 559 C C . ILE A 1 71 ? 11.854 12.551 -16.531 1.00 90.50 71 ILE A C 1
ATOM 561 O O . ILE A 1 71 ? 12.217 12.268 -17.674 1.00 90.50 71 ILE A O 1
ATOM 565 N N . ILE A 1 72 ? 10.791 11.985 -15.958 1.00 94.12 72 ILE A N 1
ATOM 566 C CA . ILE A 1 72 ? 10.000 10.919 -16.584 1.00 94.12 72 ILE A CA 1
ATOM 567 C C . ILE A 1 72 ? 8.647 11.473 -17.051 1.00 94.12 72 ILE A C 1
ATOM 569 O O . ILE A 1 72 ? 7.885 11.997 -16.233 1.00 94.12 72 ILE A O 1
ATOM 573 N N . PRO A 1 73 ? 8.287 11.339 -18.342 1.00 95.44 73 PRO A N 1
ATOM 574 C CA . PRO A 1 73 ? 6.970 11.750 -18.813 1.00 95.44 73 PRO A CA 1
ATOM 575 C C . PRO A 1 73 ? 5.867 10.866 -18.207 1.00 95.44 73 PRO A C 1
ATOM 577 O O . PRO A 1 73 ? 6.033 9.654 -18.087 1.00 95.44 73 PRO A O 1
ATOM 580 N N . ILE A 1 74 ? 4.706 11.452 -17.883 1.00 95.88 74 ILE A N 1
ATOM 581 C CA . ILE A 1 74 ? 3.618 10.768 -17.147 1.00 95.88 74 ILE A CA 1
ATOM 582 C C . ILE A 1 74 ? 3.214 9.422 -17.781 1.00 95.88 74 ILE A C 1
ATOM 584 O O . ILE A 1 74 ? 2.998 8.436 -17.077 1.00 95.88 74 ILE A O 1
ATOM 588 N N . TRP A 1 75 ? 3.161 9.341 -19.112 1.00 97.44 75 TRP A N 1
ATOM 589 C CA . TRP A 1 75 ? 2.763 8.118 -19.814 1.00 97.44 75 TRP A CA 1
ATOM 590 C C . TRP A 1 75 ? 3.708 6.930 -19.568 1.00 97.44 75 TRP A C 1
ATOM 592 O O . TRP A 1 75 ? 3.278 5.780 -19.675 1.00 97.44 75 TRP A O 1
ATOM 602 N N . ALA A 1 76 ? 4.975 7.169 -19.218 1.00 97.62 76 ALA A N 1
ATOM 603 C CA . ALA A 1 76 ? 5.951 6.106 -18.981 1.00 97.62 76 ALA A CA 1
ATOM 604 C C . ALA A 1 76 ? 5.672 5.328 -17.689 1.00 97.62 76 ALA A C 1
ATOM 606 O O . ALA A 1 76 ? 6.023 4.157 -17.603 1.00 97.62 76 ALA A O 1
ATOM 607 N N . TRP A 1 77 ? 4.961 5.929 -16.733 1.00 97.94 77 TRP A N 1
ATOM 608 C CA . TRP A 1 77 ? 4.428 5.240 -15.554 1.00 97.94 77 TRP A CA 1
ATOM 609 C C . TRP A 1 77 ? 3.203 4.383 -15.897 1.00 97.94 77 TRP A C 1
ATOM 611 O O . TRP A 1 77 ? 2.969 3.329 -15.304 1.00 97.94 77 TRP A O 1
ATOM 621 N N . MET A 1 78 ? 2.415 4.813 -16.886 1.00 98.25 78 MET A N 1
ATOM 622 C CA . MET A 1 78 ? 1.162 4.155 -17.264 1.00 98.25 78 MET A CA 1
ATOM 623 C C . MET A 1 78 ? 1.394 2.831 -18.000 1.00 98.25 78 MET A C 1
ATOM 625 O O . MET A 1 78 ? 0.631 1.891 -17.803 1.00 98.25 78 MET A O 1
ATOM 629 N N . ILE A 1 79 ? 2.445 2.726 -18.819 1.00 98.25 79 ILE A N 1
ATOM 630 C CA . ILE A 1 79 ? 2.766 1.501 -19.576 1.00 98.25 79 ILE A CA 1
ATOM 631 C C . ILE A 1 79 ? 3.043 0.284 -18.668 1.00 98.25 79 ILE A C 1
ATOM 633 O O . ILE A 1 79 ? 2.373 -0.741 -18.847 1.00 98.25 79 ILE A O 1
ATOM 637 N N . PRO A 1 80 ? 3.981 0.339 -17.699 1.00 98.19 80 PRO A N 1
ATOM 638 C CA . PRO A 1 80 ? 4.187 -0.771 -16.776 1.00 98.19 80 PRO A CA 1
ATOM 639 C C . PRO A 1 80 ? 2.947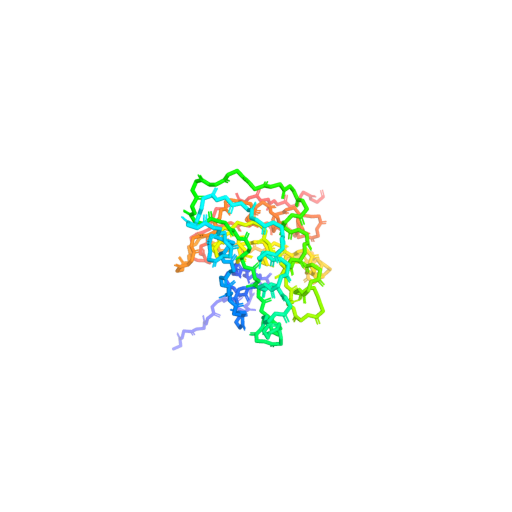 -0.996 -15.912 1.00 98.19 80 PRO A C 1
ATOM 641 O O . PRO A 1 80 ? 2.562 -2.141 -15.718 1.00 98.19 80 PRO A O 1
ATOM 644 N N . THR A 1 81 ? 2.249 0.061 -15.479 1.00 98.44 81 THR A N 1
ATOM 645 C CA . THR A 1 81 ? 1.003 -0.077 -14.703 1.00 98.44 81 THR A CA 1
ATOM 646 C C . THR A 1 81 ? -0.058 -0.884 -15.455 1.00 98.44 81 THR A C 1
ATOM 648 O O . THR A 1 81 ? -0.617 -1.824 -14.897 1.00 98.44 81 THR A O 1
ATOM 651 N N . ALA A 1 82 ? -0.298 -0.585 -16.736 1.00 98.38 82 ALA A N 1
ATOM 652 C CA . ALA A 1 82 ? -1.248 -1.326 -17.567 1.00 98.38 82 ALA A CA 1
ATOM 653 C C . ALA A 1 82 ? -0.850 -2.801 -17.746 1.00 98.38 82 ALA A C 1
ATOM 655 O O . ALA A 1 82 ? -1.716 -3.667 -17.839 1.00 98.38 82 ALA A O 1
ATOM 656 N N . SER A 1 83 ? 0.454 -3.090 -17.764 1.00 98.31 83 SER A N 1
ATOM 657 C CA . SER A 1 83 ? 0.979 -4.455 -17.892 1.00 98.31 83 SER A CA 1
ATOM 658 C C . SER A 1 83 ? 0.945 -5.231 -16.570 1.00 98.31 83 SER A C 1
ATOM 660 O O . SER A 1 83 ? 0.770 -6.446 -16.577 1.00 98.31 83 SER A O 1
ATOM 662 N N . LEU A 1 84 ? 1.092 -4.536 -15.438 1.00 98.38 84 LEU A N 1
ATOM 663 C CA . LEU A 1 84 ? 1.052 -5.090 -14.083 1.00 98.38 84 LEU A CA 1
ATOM 664 C C . LEU A 1 84 ? -0.373 -5.340 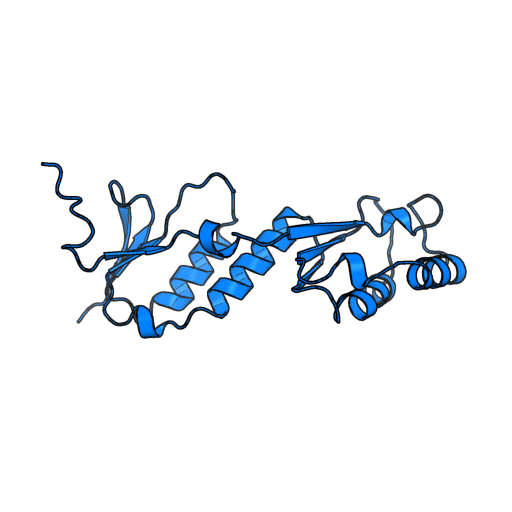-13.584 1.00 98.38 84 LEU A C 1
ATOM 666 O O . LEU A 1 84 ? -0.587 -6.303 -12.852 1.00 98.38 84 LEU A O 1
ATOM 670 N N . ALA A 1 85 ? -1.336 -4.499 -13.973 1.00 98.00 85 ALA A N 1
ATOM 671 C CA . ALA A 1 85 ? -2.708 -4.521 -13.459 1.00 98.00 85 ALA A CA 1
ATOM 672 C C . ALA A 1 85 ? -3.419 -5.894 -13.513 1.00 98.00 85 ALA A C 1
ATOM 674 O O . ALA A 1 85 ? -4.155 -6.190 -12.576 1.00 98.00 85 ALA A O 1
ATOM 675 N N . PRO A 1 86 ? -3.214 -6.759 -14.530 1.00 98.00 86 PRO A N 1
ATOM 676 C CA . PRO A 1 86 ? -3.826 -8.091 -14.551 1.00 98.00 86 PRO A CA 1
ATOM 677 C C . PRO A 1 86 ? -3.204 -9.106 -13.576 1.00 98.00 86 PRO A C 1
ATOM 679 O O . PRO A 1 86 ? -3.769 -10.181 -13.400 1.00 98.00 86 PRO A O 1
ATOM 682 N N . TYR A 1 87 ? -2.036 -8.810 -12.997 1.00 98.06 87 TYR A N 1
ATOM 683 C CA . TYR A 1 87 ? -1.263 -9.742 -12.165 1.00 98.06 87 TYR A CA 1
ATOM 684 C C . TYR A 1 87 ? -1.150 -9.271 -10.714 1.00 98.06 87 TYR A C 1
ATOM 686 O O . TYR A 1 87 ? -1.337 -10.061 -9.792 1.00 98.06 87 TYR A O 1
ATOM 694 N N . ALA A 1 88 ? -0.819 -7.996 -10.512 1.00 98.19 88 ALA A N 1
ATOM 695 C CA . ALA A 1 88 ? -0.554 -7.430 -9.197 1.00 98.19 88 ALA A CA 1
ATOM 696 C C . ALA A 1 88 ? -1.844 -7.247 -8.386 1.00 98.19 88 ALA A C 1
ATOM 698 O O . ALA A 1 88 ? -2.880 -6.850 -8.916 1.00 98.19 88 ALA A O 1
ATOM 699 N N . ALA A 1 89 ? -1.758 -7.451 -7.071 1.00 97.81 89 ALA A N 1
ATOM 700 C CA . ALA A 1 89 ? -2.842 -7.139 -6.142 1.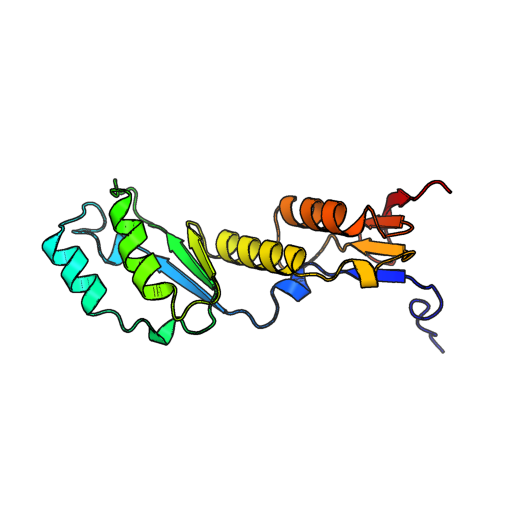00 97.81 89 ALA A CA 1
ATOM 701 C C . ALA A 1 89 ? -3.025 -5.618 -5.958 1.00 97.81 89 ALA A C 1
ATOM 703 O O . ALA A 1 89 ? -4.133 -5.135 -5.712 1.00 97.81 89 ALA A O 1
ATOM 704 N N . LEU A 1 90 ? -1.931 -4.860 -6.080 1.00 98.38 90 LEU A N 1
ATOM 705 C CA . LEU A 1 90 ? -1.907 -3.398 -6.079 1.00 98.38 90 LEU A CA 1
ATOM 706 C C . LEU A 1 90 ? -0.674 -2.912 -6.845 1.00 98.38 90 LEU A C 1
ATOM 708 O O . LEU A 1 90 ? 0.411 -3.452 -6.661 1.00 98.38 90 LEU A O 1
ATOM 712 N N . VAL A 1 91 ? -0.817 -1.852 -7.638 1.00 98.56 91 VAL A N 1
ATOM 713 C CA . VAL A 1 91 ? 0.315 -1.078 -8.168 1.00 98.56 91 VAL A CA 1
ATOM 714 C C . VAL A 1 91 ? 0.273 0.296 -7.513 1.00 98.56 91 VAL A C 1
ATOM 716 O O . VAL A 1 91 ? -0.740 0.988 -7.601 1.00 98.56 91 VAL A O 1
ATOM 719 N N . HIS A 1 92 ? 1.348 0.681 -6.833 1.00 98.56 92 HIS A N 1
ATOM 720 C CA . HIS A 1 92 ? 1.439 1.942 -6.105 1.00 98.56 92 HIS A CA 1
ATOM 721 C C . HIS A 1 92 ? 2.664 2.732 -6.552 1.00 98.56 92 HIS A C 1
ATOM 723 O O . HIS A 1 92 ? 3.758 2.180 -6.631 1.00 98.56 92 HIS A O 1
ATOM 729 N N . HIS A 1 93 ? 2.486 4.028 -6.813 1.00 97.94 93 HIS A N 1
ATOM 730 C CA . HIS A 1 93 ? 3.605 4.915 -7.102 1.00 97.94 93 HIS A CA 1
ATOM 731 C C . HIS A 1 93 ? 4.282 5.366 -5.803 1.00 97.94 93 HIS A C 1
ATOM 733 O O . HIS A 1 93 ? 3.701 6.147 -5.048 1.00 97.94 93 HIS A O 1
ATOM 739 N N . GLY A 1 94 ? 5.507 4.903 -5.560 1.00 96.75 94 GLY A N 1
ATOM 740 C CA . GLY A 1 94 ? 6.274 5.229 -4.360 1.00 96.75 94 GLY A CA 1
ATOM 741 C C . GLY A 1 94 ? 7.201 4.100 -3.922 1.00 96.75 94 GLY A C 1
ATOM 742 O O . GLY A 1 94 ? 7.345 3.086 -4.599 1.00 96.75 94 GLY A O 1
ATOM 743 N N . THR A 1 95 ? 7.831 4.285 -2.766 1.00 96.44 95 THR A N 1
ATOM 744 C CA . THR A 1 95 ? 8.730 3.291 -2.161 1.00 96.44 95 THR A CA 1
ATOM 745 C C . THR A 1 95 ? 7.988 2.006 -1.761 1.00 96.44 95 THR A C 1
ATOM 747 O O . THR A 1 95 ? 6.775 2.043 -1.530 1.00 96.44 95 THR A O 1
ATOM 750 N N . PRO A 1 96 ? 8.699 0.878 -1.562 1.00 96.00 96 PRO A N 1
ATOM 751 C CA . PRO A 1 96 ? 8.110 -0.346 -1.011 1.00 96.00 96 PRO A CA 1
ATOM 752 C C . PRO A 1 96 ? 7.328 -0.136 0.291 1.00 96.00 96 PRO A C 1
ATOM 754 O O . PRO A 1 96 ? 6.258 -0.717 0.468 1.00 96.00 96 PRO A O 1
ATOM 757 N N . GLN A 1 97 ? 7.809 0.742 1.178 1.00 94.88 97 GLN A N 1
ATOM 758 C CA . GLN A 1 97 ? 7.110 1.056 2.425 1.00 94.88 97 GLN A CA 1
ATOM 759 C C . GLN A 1 97 ? 5.785 1.790 2.172 1.00 94.88 97 GLN A C 1
ATOM 761 O O . GLN A 1 97 ? 4.769 1.447 2.772 1.00 94.88 97 GLN A O 1
ATOM 766 N N . GLN A 1 98 ? 5.772 2.767 1.260 1.00 96.81 98 GLN A N 1
ATOM 767 C CA . GLN A 1 98 ? 4.546 3.481 0.881 1.00 96.81 98 GLN A CA 1
ATOM 768 C C . GLN A 1 98 ? 3.547 2.554 0.179 1.00 96.81 98 GLN A C 1
ATOM 770 O O . GLN A 1 98 ? 2.351 2.623 0.450 1.00 96.81 98 GLN A O 1
ATOM 775 N N . ALA A 1 99 ? 4.029 1.634 -0.660 1.00 98.00 99 ALA A N 1
ATOM 776 C CA . ALA A 1 99 ? 3.187 0.636 -1.310 1.00 98.00 99 ALA A CA 1
ATOM 777 C C . ALA A 1 99 ? 2.555 -0.334 -0.297 1.00 98.00 99 ALA A C 1
ATOM 779 O O . ALA A 1 99 ? 1.360 -0.624 -0.387 1.00 98.00 99 ALA A O 1
ATOM 780 N N . LEU A 1 100 ? 3.323 -0.783 0.704 1.00 96.62 100 LEU A N 1
ATOM 781 C CA . LEU A 1 100 ? 2.799 -1.593 1.804 1.00 96.62 100 LEU A CA 1
ATOM 782 C C . LEU A 1 100 ? 1.731 -0.840 2.604 1.00 96.62 100 LEU A C 1
ATOM 784 O O . LEU A 1 100 ? 0.687 -1.402 2.927 1.00 96.62 100 LEU A O 1
ATOM 788 N N . GLU A 1 101 ? 1.968 0.433 2.911 1.00 96.81 101 GLU A N 1
ATOM 789 C CA . GLU A 1 101 ? 0.989 1.262 3.611 1.00 96.81 101 GLU A CA 1
ATOM 790 C C . GLU A 1 101 ? -0.289 1.460 2.784 1.00 96.81 101 GLU A C 1
ATOM 792 O O . GLU A 1 101 ? -1.391 1.311 3.310 1.00 96.81 101 GLU A O 1
ATOM 797 N N . ALA A 1 102 ? -0.165 1.707 1.478 1.00 97.88 102 ALA A N 1
ATOM 798 C CA . ALA A 1 102 ? -1.307 1.802 0.574 1.00 97.88 102 ALA A CA 1
ATOM 799 C C . ALA A 1 102 ? -2.125 0.500 0.535 1.00 97.88 102 ALA A C 1
ATOM 801 O O . ALA A 1 102 ? -3.358 0.541 0.512 1.00 97.88 102 ALA A O 1
ATOM 802 N N . TRP A 1 103 ? -1.457 -0.656 0.590 1.00 97.75 103 TRP A N 1
ATOM 803 C CA . TRP A 1 103 ? -2.117 -1.953 0.726 1.00 97.75 103 TRP A CA 1
ATOM 804 C C . TRP A 1 103 ? -2.883 -2.082 2.047 1.00 97.75 103 TRP A C 1
ATOM 806 O O . TRP A 1 103 ? -4.053 -2.464 2.047 1.00 97.75 103 TRP A O 1
ATOM 816 N N . VAL A 1 104 ? -2.262 -1.711 3.168 1.00 96.88 104 VAL A N 1
ATOM 817 C CA . VAL A 1 104 ? -2.910 -1.723 4.489 1.00 96.88 104 VAL A CA 1
ATOM 818 C C . VAL A 1 104 ? -4.137 -0.814 4.512 1.00 96.88 104 VAL A C 1
ATOM 820 O O . VAL A 1 104 ? -5.200 -1.230 4.968 1.00 96.88 104 VAL A O 1
ATOM 823 N N . LEU A 1 105 ? -4.034 0.396 3.961 1.00 97.56 105 LEU A N 1
ATOM 824 C CA . LEU A 1 105 ? -5.158 1.330 3.861 1.00 97.56 105 LEU A CA 1
ATOM 825 C C . LEU A 1 105 ? -6.303 0.765 3.010 1.00 97.56 105 LEU A C 1
ATOM 827 O O . LEU A 1 105 ? -7.462 0.850 3.418 1.00 97.56 105 LEU A O 1
ATOM 831 N N . LYS A 1 106 ? -5.993 0.123 1.877 1.00 97.38 106 LYS A N 1
ATOM 832 C CA . LYS A 1 106 ? -6.987 -0.585 1.055 1.00 97.38 106 LYS A CA 1
ATOM 833 C C . LYS A 1 106 ? -7.695 -1.685 1.851 1.00 97.38 106 LYS A C 1
ATOM 835 O O . LYS A 1 106 ? -8.918 -1.785 1.808 1.00 97.38 106 LYS A O 1
ATOM 840 N N . ARG A 1 107 ? -6.949 -2.481 2.621 1.00 96.44 107 ARG A N 1
ATOM 841 C CA . ARG A 1 107 ? -7.512 -3.556 3.454 1.00 96.44 107 ARG A CA 1
ATOM 842 C C . ARG A 1 107 ? -8.392 -3.018 4.577 1.00 96.44 107 ARG A C 1
ATOM 844 O O . ARG A 1 107 ? -9.425 -3.617 4.863 1.00 96.44 107 ARG A O 1
ATOM 851 N N . ILE A 1 108 ? -8.023 -1.883 5.170 1.00 96.00 108 ILE A N 1
ATOM 852 C CA . ILE A 1 108 ? -8.846 -1.183 6.163 1.00 96.00 108 ILE A CA 1
ATOM 853 C C . ILE A 1 108 ? -10.169 -0.725 5.551 1.00 96.00 108 ILE A C 1
ATOM 855 O O . ILE A 1 108 ? -11.220 -0.861 6.181 1.00 96.00 108 ILE A O 1
ATOM 859 N N . ASP A 1 109 ? -10.148 -0.217 4.320 1.00 96.06 109 ASP A N 1
ATOM 860 C CA . ASP A 1 109 ? -11.378 0.182 3.642 1.00 96.06 109 ASP A CA 1
ATOM 861 C C . ASP A 1 109 ? -12.288 -1.013 3.292 1.00 96.06 109 ASP A C 1
ATOM 863 O O . ASP A 1 109 ? -13.510 -0.895 3.255 1.00 96.06 109 ASP A O 1
ATOM 867 N N . GLU A 1 110 ? -11.729 -2.206 3.139 1.00 94.62 110 GLU A N 1
ATOM 868 C CA . GLU A 1 110 ? -12.496 -3.429 2.876 1.00 94.62 110 GLU A CA 1
ATOM 869 C C . GLU A 1 110 ? -13.045 -4.095 4.151 1.00 94.62 110 GLU A C 1
ATOM 871 O O . GLU A 1 110 ? -13.803 -5.064 4.066 1.00 94.62 110 GLU A O 1
ATOM 876 N N . ILE A 1 111 ? -12.703 -3.586 5.342 1.00 93.06 111 ILE A N 1
ATOM 877 C CA . ILE A 1 111 ? -13.276 -4.068 6.604 1.00 93.06 111 ILE A CA 1
ATOM 878 C C . ILE A 1 111 ? -14.793 -3.860 6.584 1.00 93.06 111 ILE A C 1
ATOM 880 O O . ILE A 1 111 ? -15.265 -2.733 6.439 1.00 93.06 111 ILE A O 1
ATOM 884 N N . ASP A 1 112 ? -15.546 -4.934 6.842 1.00 92.12 112 ASP A N 1
ATOM 885 C CA . ASP A 1 112 ? -16.965 -4.856 7.191 1.00 92.12 112 ASP A CA 1
ATOM 886 C C . ASP A 1 112 ? -17.115 -4.225 8.587 1.00 92.12 112 ASP A C 1
ATOM 888 O O . ASP A 1 112 ? -16.810 -4.871 9.602 1.00 92.12 112 ASP A O 1
ATOM 892 N N . PRO A 1 113 ? -17.580 -2.968 8.673 1.00 87.50 113 PRO A N 1
ATOM 893 C CA . PRO A 1 113 ? -17.561 -2.244 9.927 1.00 87.50 113 PRO A CA 1
ATOM 894 C C . PRO A 1 113 ? -18.725 -2.682 10.842 1.00 87.50 113 PRO A C 1
ATOM 896 O O . PRO A 1 113 ? -18.698 -2.397 12.041 1.00 87.50 113 PRO A O 1
ATOM 899 N N . LEU A 1 114 ? -19.719 -3.434 10.334 1.00 91.25 114 LEU A N 1
ATOM 900 C CA . LEU A 1 114 ? -20.841 -3.954 11.130 1.00 91.25 114 LEU A CA 1
ATOM 901 C C . LEU A 1 114 ? -20.387 -4.927 12.219 1.00 91.25 114 LEU A C 1
ATOM 903 O O . LEU A 1 114 ? -21.008 -4.974 13.283 1.00 91.25 114 LEU A O 1
ATOM 907 N N . LYS A 1 115 ? -19.263 -5.623 12.008 1.00 89.00 115 LYS A N 1
ATOM 908 C CA . LYS A 1 115 ? -18.621 -6.492 13.011 1.00 89.00 115 LYS A CA 1
ATOM 909 C C . LYS A 1 115 ? -18.233 -5.754 14.295 1.00 89.00 115 LYS A C 1
ATOM 911 O O . LYS A 1 115 ? -18.061 -6.381 15.335 1.00 89.00 115 LYS A O 1
ATOM 916 N N . TYR A 1 116 ? -18.119 -4.428 14.232 1.00 91.50 116 TYR A N 1
ATOM 917 C CA . TYR A 1 116 ? -17.704 -3.577 15.345 1.00 91.50 116 TYR A CA 1
ATOM 918 C C . TYR A 1 116 ? -18.873 -2.807 15.970 1.00 91.50 116 TYR A C 1
ATOM 920 O O . TYR A 1 116 ? -18.663 -1.963 16.842 1.00 91.50 116 TYR A O 1
ATOM 928 N N . ARG A 1 117 ? -20.119 -3.091 15.565 1.00 93.00 117 ARG A N 1
ATOM 929 C CA . ARG A 1 117 ? -21.304 -2.436 16.128 1.00 93.00 117 ARG A CA 1
ATOM 930 C C . ARG A 1 117 ? -21.397 -2.671 17.641 1.00 93.00 117 ARG A C 1
ATOM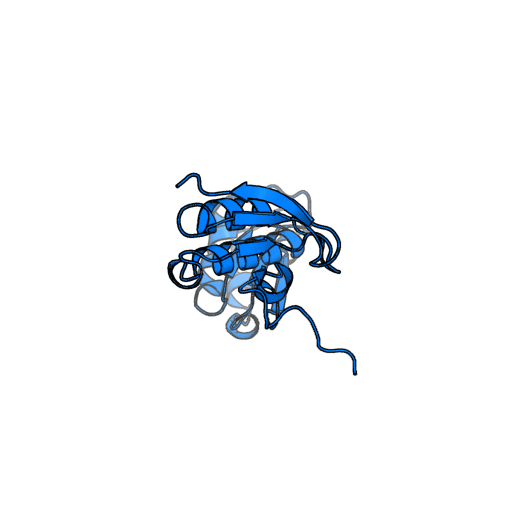 932 O O . ARG A 1 117 ? -21.466 -3.803 18.104 1.00 93.00 117 ARG A O 1
ATOM 939 N N . GLY A 1 118 ? -21.413 -1.586 18.414 1.00 92.88 118 GLY A N 1
ATOM 940 C CA . GLY A 1 118 ? -21.455 -1.603 19.878 1.00 92.88 118 GLY A CA 1
ATOM 941 C C . GLY A 1 118 ? -20.164 -2.087 20.551 1.00 92.88 118 GLY A C 1
ATOM 942 O O . GLY A 1 118 ? -20.119 -2.175 21.781 1.00 92.88 118 GLY A O 1
ATOM 943 N N . ALA A 1 119 ? -19.111 -2.377 19.781 1.00 93.06 119 ALA A N 1
ATOM 944 C CA . ALA A 1 119 ? -17.873 -2.938 20.300 1.00 93.06 119 ALA A CA 1
ATOM 945 C C . ALA A 1 119 ? -17.010 -1.885 21.004 1.00 93.06 119 ALA A C 1
ATOM 947 O O . ALA A 1 119 ? -17.035 -0.696 20.678 1.00 93.06 119 ALA A O 1
ATOM 948 N N . ARG A 1 120 ? -16.204 -2.332 21.968 1.00 94.38 120 ARG A N 1
ATOM 949 C CA . ARG A 1 120 ? -15.085 -1.544 22.494 1.00 94.38 120 ARG A CA 1
ATOM 950 C C . ARG A 1 120 ? -13.847 -1.953 21.712 1.00 94.38 120 ARG A C 1
ATOM 952 O O . ARG A 1 120 ? -13.518 -3.134 21.708 1.00 94.38 120 ARG A O 1
ATOM 959 N N . VAL A 1 121 ? -13.192 -1.005 21.053 1.00 94.62 121 VAL A N 1
ATOM 960 C CA . VAL A 1 121 ? -12.056 -1.277 20.166 1.00 94.62 121 VAL A CA 1
ATOM 961 C C . VAL A 1 121 ? -10.773 -0.681 20.738 1.00 94.62 121 VAL A C 1
ATOM 963 O O . VAL A 1 121 ? -10.772 0.465 21.186 1.00 94.62 121 VAL A O 1
ATOM 966 N N . VAL A 1 122 ? -9.683 -1.446 20.695 1.00 94.75 122 VAL A N 1
ATOM 967 C CA . VAL A 1 122 ? -8.309 -0.964 20.896 1.00 94.75 122 VAL A CA 1
ATOM 968 C C . VAL A 1 122 ? -7.573 -1.069 19.567 1.00 94.75 122 VAL A C 1
ATOM 970 O O . VAL A 1 122 ? -7.486 -2.156 19.005 1.00 94.75 122 VAL A O 1
ATOM 973 N N . ILE A 1 123 ? -7.045 0.044 19.068 1.00 94.56 123 ILE A N 1
ATOM 974 C CA . ILE A 1 123 ? -6.143 0.084 17.915 1.00 94.56 123 ILE A CA 1
ATOM 975 C C . ILE A 1 123 ? -4.713 0.086 18.455 1.00 94.56 123 ILE A C 1
ATOM 977 O O . ILE A 1 123 ? -4.335 1.001 19.193 1.00 94.56 123 ILE A O 1
ATOM 981 N N . LYS A 1 124 ? -3.916 -0.923 18.097 1.00 91.62 124 LYS A N 1
ATOM 982 C CA . LYS A 1 124 ? -2.516 -0.981 18.524 1.00 91.62 124 LYS A CA 1
ATOM 983 C C . LYS A 1 124 ? -1.684 0.144 17.916 1.00 91.62 124 LYS A C 1
ATOM 985 O O . LYS A 1 124 ? -1.910 0.575 16.784 1.00 91.62 124 LYS A O 1
ATOM 990 N N . GLY A 1 125 ? -0.716 0.608 18.702 1.00 80.25 125 GLY A N 1
ATOM 991 C CA . GLY A 1 125 ? 0.175 1.710 18.344 1.00 80.25 125 GLY A CA 1
ATOM 992 C C . GLY A 1 125 ? 1.637 1.333 18.151 1.00 80.25 125 GLY A C 1
ATOM 993 O O . GLY A 1 125 ? 2.353 2.071 17.482 1.00 80.25 125 GLY A O 1
ATOM 994 N N . CYS A 1 126 ? 2.081 0.214 18.720 1.00 66.12 126 CYS A N 1
ATOM 995 C CA . CYS A 1 126 ? 3.448 -0.267 18.591 1.00 66.12 126 CYS A CA 1
ATOM 996 C C . CYS A 1 126 ? 3.467 -1.609 17.864 1.00 66.12 126 CYS A C 1
ATOM 998 O O . CYS A 1 126 ? 2.764 -2.545 18.232 1.00 66.12 126 CYS A O 1
ATOM 1000 N N . GLY A 1 127 ? 4.293 -1.668 16.830 1.00 66.75 127 GLY A N 1
ATOM 1001 C CA . GLY A 1 127 ? 4.538 -2.837 16.008 1.00 66.75 127 GLY A CA 1
ATOM 1002 C C . GLY A 1 127 ? 5.978 -2.806 15.492 1.00 66.75 127 GLY A C 1
ATOM 1003 O O . GLY A 1 127 ? 6.683 -1.808 15.655 1.00 66.75 127 GLY A O 1
ATOM 1004 N N . ASN A 1 128 ? 6.426 -3.904 14.893 1.00 69.38 128 ASN A N 1
ATOM 1005 C CA . ASN A 1 128 ? 7.724 -3.998 14.229 1.00 69.38 128 ASN A CA 1
ATOM 1006 C C . ASN A 1 128 ? 7.803 -3.144 12.949 1.00 69.38 128 ASN A C 1
ATOM 1008 O O . ASN A 1 128 ? 8.898 -2.796 12.506 1.00 69.38 128 ASN A O 1
ATOM 1012 N N . ARG A 1 129 ? 6.661 -2.824 12.332 1.00 75.75 129 ARG A N 1
ATOM 1013 C CA . ARG A 1 129 ? 6.529 -2.007 11.123 1.00 75.75 129 ARG A CA 1
ATOM 1014 C C . ARG A 1 129 ? 5.983 -0.628 11.482 1.00 75.75 129 ARG A C 1
ATOM 1016 O O . ARG A 1 129 ? 4.893 -0.487 12.031 1.00 75.75 129 ARG A O 1
ATOM 1023 N N . SER A 1 130 ? 6.723 0.407 11.099 1.00 80.06 130 SER A N 1
ATOM 1024 C CA . SER A 1 130 ? 6.299 1.797 11.276 1.00 80.06 130 SER A CA 1
ATOM 1025 C C . SER A 1 130 ? 5.368 2.222 10.140 1.00 80.06 130 SER A C 1
ATOM 1027 O O . SER A 1 130 ? 5.826 2.520 9.037 1.00 80.06 130 SER A O 1
ATOM 1029 N N . PHE A 1 131 ? 4.062 2.257 10.403 1.00 89.19 131 PHE A N 1
ATOM 1030 C CA . PHE A 1 131 ? 3.089 2.917 9.528 1.00 89.19 131 PHE A CA 1
ATOM 1031 C C . PHE A 1 131 ? 2.966 4.402 9.868 1.00 89.19 131 PHE A C 1
ATOM 1033 O O . PHE A 1 131 ? 3.156 4.806 11.018 1.00 89.19 131 PHE A O 1
ATOM 1040 N N . SER A 1 132 ? 2.620 5.218 8.876 1.00 93.00 132 SER A N 1
ATOM 1041 C CA . SER A 1 132 ? 2.288 6.620 9.095 1.00 93.00 132 SER A CA 1
ATOM 1042 C C . SER A 1 132 ? 0.975 6.764 9.885 1.00 93.00 132 SER A C 1
ATOM 1044 O O . SER A 1 132 ? 0.148 5.843 9.895 1.00 93.00 132 SER A O 1
ATOM 1046 N N . PRO A 1 133 ? 0.714 7.945 10.484 1.00 94.12 133 PRO A N 1
ATOM 1047 C CA . PRO A 1 133 ? -0.552 8.231 11.162 1.00 94.12 133 PRO A CA 1
ATOM 1048 C C . PRO A 1 133 ? -1.809 8.016 10.302 1.00 94.12 133 PRO A C 1
ATOM 1050 O O . PRO A 1 133 ? -2.910 7.912 10.848 1.00 94.12 133 PRO A O 1
ATOM 1053 N N . ALA A 1 134 ? -1.677 7.948 8.970 1.00 95.88 134 ALA A N 1
ATOM 1054 C CA . ALA A 1 134 ? -2.793 7.711 8.059 1.00 95.88 134 ALA A CA 1
ATOM 1055 C C . ALA A 1 134 ? -3.540 6.407 8.379 1.00 95.88 134 ALA A C 1
ATOM 1057 O O . ALA A 1 134 ? -4.767 6.366 8.285 1.00 95.88 134 ALA A O 1
ATOM 1058 N N . VAL A 1 135 ? -2.830 5.366 8.821 1.00 95.81 135 VAL A N 1
ATOM 1059 C CA . VAL A 1 135 ? -3.420 4.063 9.159 1.00 95.81 135 VAL A CA 1
ATOM 1060 C C . VAL A 1 135 ? -4.346 4.163 10.375 1.00 95.81 135 VAL A C 1
ATOM 1062 O O . VAL A 1 135 ? -5.484 3.687 10.341 1.00 95.81 135 VAL A O 1
ATOM 1065 N N . GLN A 1 136 ? -3.909 4.839 11.439 1.00 94.75 136 GLN A N 1
ATOM 1066 C CA . GLN A 1 136 ? -4.716 5.045 12.645 1.00 94.75 136 GLN A CA 1
ATOM 1067 C C . GLN A 1 136 ? -5.899 5.979 12.368 1.00 94.75 136 GLN A C 1
ATOM 1069 O O . GLN A 1 136 ? -6.997 5.746 12.885 1.00 94.75 136 GLN A O 1
ATOM 1074 N N . ILE A 1 137 ? -5.705 7.001 11.527 1.00 96.50 137 ILE A N 1
ATOM 1075 C CA . ILE A 1 137 ? -6.784 7.885 11.067 1.00 96.50 137 ILE A CA 1
ATOM 1076 C C . ILE A 1 137 ? -7.839 7.073 10.306 1.00 96.50 137 ILE A C 1
ATOM 1078 O O . ILE A 1 137 ? -9.020 7.155 10.650 1.00 96.50 137 ILE A O 1
ATOM 1082 N N . ALA A 1 138 ? -7.432 6.251 9.334 1.00 97.25 138 ALA A N 1
ATOM 1083 C CA . ALA A 1 138 ? -8.339 5.439 8.526 1.00 97.25 138 ALA A CA 1
ATOM 1084 C C . ALA A 1 138 ? -9.159 4.465 9.384 1.00 97.25 138 ALA A C 1
ATOM 1086 O O . ALA A 1 138 ? -10.385 4.435 9.274 1.00 97.25 138 ALA A O 1
ATOM 1087 N N . LEU A 1 139 ? -8.514 3.737 10.303 1.00 96.44 139 LEU A N 1
ATOM 1088 C CA . LEU A 1 139 ? -9.207 2.856 11.251 1.00 96.44 139 LEU A CA 1
ATOM 1089 C C . LEU A 1 139 ? -10.194 3.627 12.129 1.00 96.44 139 LEU A C 1
ATOM 1091 O O . LEU A 1 139 ? -11.332 3.196 12.319 1.00 96.44 139 LEU A O 1
ATOM 1095 N N . THR A 1 140 ? -9.787 4.786 12.645 1.00 96.50 140 THR A N 1
ATOM 1096 C CA . THR A 1 140 ? -10.657 5.608 13.490 1.00 96.50 140 THR A CA 1
ATOM 1097 C C . THR A 1 140 ? -11.897 6.053 12.721 1.00 96.50 140 THR A C 1
ATOM 1099 O O . THR A 1 140 ? -13.008 5.873 13.214 1.00 96.50 140 THR A O 1
ATOM 1102 N N . VAL A 1 141 ? -11.732 6.575 11.502 1.00 96.62 141 VAL A N 1
ATOM 1103 C CA . VAL A 1 141 ? -12.850 6.982 10.636 1.00 96.62 141 VAL A CA 1
ATOM 1104 C C . VAL A 1 141 ? -13.763 5.793 10.327 1.00 96.62 141 VAL A C 1
ATOM 1106 O O . VAL A 1 141 ? -14.977 5.899 10.507 1.00 96.62 141 VAL A O 1
ATOM 1109 N N . LYS A 1 142 ? -13.193 4.645 9.938 1.00 95.94 142 LYS A N 1
ATOM 1110 C CA . LYS A 1 142 ? -13.946 3.439 9.562 1.00 95.94 142 LYS A CA 1
ATOM 1111 C C . LYS A 1 142 ? -14.817 2.906 10.703 1.00 95.94 142 LYS A C 1
ATOM 1113 O O . LYS A 1 142 ? -15.934 2.450 10.470 1.00 95.94 142 LYS A O 1
ATOM 1118 N N . LEU A 1 143 ? -14.317 2.966 11.938 1.00 94.94 143 LEU A N 1
ATOM 1119 C CA . LEU A 1 143 ? -14.920 2.284 13.087 1.00 94.94 143 LEU A CA 1
ATOM 1120 C C . LEU A 1 143 ? -15.759 3.196 13.984 1.00 94.94 143 LEU A C 1
ATOM 1122 O O . LEU A 1 143 ? -16.612 2.698 14.728 1.00 94.94 143 LEU A O 1
ATOM 1126 N N . ARG A 1 144 ? -15.537 4.516 13.932 1.00 94.81 144 ARG A N 1
ATOM 1127 C CA . ARG A 1 144 ? -16.147 5.491 14.851 1.00 94.81 144 ARG A CA 1
ATOM 1128 C C . ARG A 1 144 ? -17.665 5.382 14.920 1.00 94.81 144 ARG A C 1
ATOM 1130 O O . ARG A 1 144 ? -18.209 5.397 16.015 1.00 94.81 144 ARG A O 1
ATOM 1137 N N . HIS A 1 145 ? -18.342 5.281 13.779 1.00 91.06 145 HIS A N 1
ATOM 1138 C CA . HIS A 1 145 ? -19.807 5.364 13.719 1.00 91.06 145 HIS A CA 1
ATOM 1139 C C . HIS A 1 145 ? -20.536 4.128 14.260 1.00 91.06 145 HIS A C 1
ATOM 1141 O O . HIS A 1 145 ? -21.737 4.191 14.508 1.00 91.06 145 HIS A O 1
ATOM 1147 N N . LEU A 1 146 ? -19.835 3.005 14.424 1.00 92.81 146 LEU A N 1
ATOM 1148 C CA . LEU A 1 146 ? -20.436 1.746 14.865 1.00 92.81 146 LEU A CA 1
ATOM 1149 C C . LEU A 1 146 ? -19.917 1.306 16.234 1.00 92.81 146 LEU A C 1
ATOM 1151 O O . LEU A 1 146 ? -20.648 0.649 16.969 1.00 92.81 146 LEU A O 1
ATOM 1155 N N . SER A 1 147 ? -18.702 1.698 16.610 1.00 94.00 147 SER A N 1
ATOM 1156 C CA . SER A 1 147 ? -18.090 1.294 17.878 1.00 94.00 147 SER A CA 1
ATOM 1157 C C . SER A 1 147 ? -18.673 2.054 19.071 1.00 94.00 147 SER A C 1
ATOM 1159 O O . SER A 1 147 ? -18.967 3.242 18.996 1.00 94.00 147 SER A O 1
ATOM 1161 N N . ARG A 1 148 ? -18.762 1.395 20.230 1.00 95.25 148 ARG A N 1
ATOM 1162 C CA . ARG A 1 148 ? -19.096 2.038 21.512 1.00 95.25 148 ARG A CA 1
ATOM 1163 C C . ARG A 1 148 ? -17.944 2.887 22.043 1.00 95.25 148 ARG A C 1
ATOM 1165 O O . ARG A 1 148 ? -18.176 3.898 22.703 1.00 95.25 148 ARG A O 1
ATOM 1172 N N . SER A 1 149 ? -16.705 2.467 21.805 1.00 95.69 149 SER A N 1
ATOM 1173 C CA . SER A 1 149 ? -15.512 3.248 22.137 1.00 95.69 149 SER A CA 1
ATOM 1174 C C . SER A 1 149 ? -14.323 2.824 21.291 1.00 95.69 149 SER A C 1
ATOM 1176 O O . SER A 1 149 ? -14.227 1.658 20.914 1.00 95.69 149 SER A O 1
ATOM 1178 N N . ILE A 1 150 ? -13.394 3.749 21.071 1.00 96.44 150 ILE A N 1
ATOM 1179 C CA . ILE A 1 150 ? -12.095 3.496 20.443 1.00 96.44 150 ILE A CA 1
ATOM 1180 C C . ILE A 1 150 ? -11.009 3.967 21.409 1.00 96.44 150 ILE A C 1
ATOM 1182 O O . ILE A 1 150 ? -11.121 5.040 22.009 1.00 96.44 150 ILE A O 1
ATOM 1186 N N . MET A 1 151 ? -9.971 3.160 21.567 1.00 95.69 151 MET A N 1
ATOM 1187 C CA . MET A 1 151 ? -8.779 3.453 22.355 1.00 95.69 151 MET A CA 1
ATOM 1188 C C . MET A 1 151 ? -7.532 3.144 21.522 1.00 95.69 151 MET A C 1
ATOM 1190 O O . MET A 1 151 ? -7.600 2.349 20.587 1.00 95.69 151 MET A O 1
ATOM 1194 N N . PHE A 1 152 ? -6.404 3.757 21.864 1.00 94.75 152 PHE A N 1
ATOM 1195 C CA . PHE A 1 152 ? -5.116 3.564 21.201 1.00 94.75 152 PHE A CA 1
ATOM 1196 C C . PHE A 1 152 ? -4.078 3.007 22.177 1.00 94.75 152 PHE A C 1
ATOM 1198 O O . PHE A 1 152 ? -4.024 3.458 23.319 1.00 94.75 152 PHE A O 1
ATOM 1205 N N . GLY A 1 153 ? -3.239 2.075 21.731 1.00 90.38 153 GLY A N 1
ATOM 1206 C CA . GLY A 1 153 ? -2.125 1.527 22.512 1.00 90.38 153 GLY A CA 1
ATOM 1207 C C . GLY A 1 153 ? -2.232 0.021 22.733 1.00 90.38 153 GLY A C 1
ATOM 1208 O O . GLY A 1 153 ? -2.980 -0.669 22.043 1.00 90.38 153 GLY A O 1
ATOM 1209 N N . GLU A 1 154 ? -1.469 -0.492 23.694 1.00 83.50 154 GLU A N 1
ATOM 1210 C CA . GLU A 1 154 ? -1.523 -1.907 24.065 1.00 83.50 154 GLU A CA 1
ATOM 1211 C C . GLU A 1 154 ? -2.695 -2.177 25.014 1.00 83.50 154 GLU A C 1
ATOM 1213 O O . GLU A 1 154 ? -3.036 -1.302 25.810 1.00 83.50 154 GLU A O 1
ATOM 1218 N N . PRO A 1 155 ? -3.291 -3.386 25.027 1.00 71.50 155 PRO A N 1
ATOM 1219 C CA . PRO A 1 155 ? -4.418 -3.707 25.909 1.00 71.50 155 PRO A CA 1
ATOM 1220 C C . PRO A 1 155 ? -4.169 -3.440 27.405 1.00 71.50 155 PRO A C 1
ATOM 1222 O O . PRO A 1 155 ? -5.120 -3.280 28.166 1.00 71.50 155 PRO A O 1
ATOM 1225 N N . CYS A 1 156 ? -2.904 -3.399 27.837 1.00 73.12 156 CYS A N 1
ATOM 1226 C CA . CYS A 1 156 ? -2.496 -3.073 29.204 1.00 73.12 156 CYS A CA 1
ATOM 1227 C C . CYS A 1 156 ? -2.256 -1.571 29.462 1.00 73.12 156 CYS A C 1
ATOM 1229 O O . CYS A 1 156 ? -2.202 -1.170 30.623 1.00 73.12 156 CYS A O 1
ATOM 1231 N N . ALA A 1 157 ? -2.126 -0.747 28.418 1.00 83.69 157 ALA A N 1
ATOM 1232 C CA . ALA A 1 157 ? -1.807 0.677 28.490 1.00 83.69 157 ALA A CA 1
ATOM 1233 C C . ALA A 1 157 ? -2.452 1.429 27.311 1.00 83.69 157 ALA A C 1
ATOM 1235 O O . ALA A 1 157 ? -1.821 1.684 26.284 1.00 83.69 157 ALA A O 1
ATOM 1236 N N . THR A 1 158 ? -3.735 1.769 27.462 1.00 89.94 158 THR A N 1
ATOM 1237 C CA . THR A 1 158 ? -4.532 2.402 26.403 1.00 89.94 158 THR A CA 1
ATOM 1238 C C . THR A 1 158 ? -4.855 3.866 26.692 1.00 89.94 158 THR A C 1
ATOM 1240 O O . THR A 1 158 ? -5.259 4.209 27.804 1.00 89.94 158 THR A O 1
ATOM 1243 N N . VAL A 1 159 ? -4.814 4.703 25.658 1.00 93.81 159 VAL A N 1
ATOM 1244 C CA . VAL A 1 159 ? -5.316 6.082 25.652 1.00 93.81 159 VAL A CA 1
ATOM 1245 C C . VAL A 1 159 ? -6.735 6.109 25.061 1.00 93.81 159 VAL A C 1
ATOM 1247 O O . VAL A 1 159 ? -6.933 5.611 23.949 1.00 93.81 159 VAL A O 1
ATOM 1250 N N . PRO A 1 160 ? -7.745 6.674 25.749 1.00 94.69 160 PRO A N 1
ATOM 1251 C CA . PRO A 1 160 ? -9.081 6.843 25.178 1.00 94.69 160 PRO A CA 1
ATOM 1252 C C . PRO A 1 160 ? -9.080 7.802 23.978 1.00 94.69 160 PRO A C 1
ATOM 1254 O O . PRO A 1 160 ? -8.566 8.910 24.080 1.00 94.69 160 PRO A O 1
ATOM 1257 N N . VAL A 1 161 ? -9.701 7.400 22.863 1.00 96.38 161 VAL A N 1
ATOM 1258 C CA . VAL A 1 161 ? -9.819 8.215 21.633 1.00 96.38 161 VAL A CA 1
ATOM 1259 C C . VAL A 1 161 ? -11.267 8.639 21.381 1.00 96.38 161 VAL A C 1
ATOM 1261 O O . VAL A 1 161 ? -11.545 9.775 21.005 1.00 96.38 161 VAL A O 1
ATOM 1264 N N . TYR A 1 162 ? -12.220 7.731 21.590 1.00 96.44 162 TYR A N 1
ATOM 1265 C CA . TYR A 1 162 ? -13.643 7.991 21.389 1.00 96.44 162 TYR A CA 1
ATOM 1266 C C . TYR A 1 162 ? -14.496 7.150 22.334 1.00 96.44 162 TYR A C 1
ATOM 1268 O O . TYR A 1 162 ? -14.159 6.011 22.655 1.00 96.44 162 TYR A O 1
ATOM 1276 N N . LYS A 1 163 ? -15.647 7.695 22.724 1.00 95.38 163 LYS A N 1
ATOM 1277 C CA . LYS A 1 163 ? -16.721 6.982 23.408 1.00 95.38 163 LYS A CA 1
ATOM 1278 C C . LYS A 1 163 ? -18.053 7.511 22.889 1.00 95.38 163 LYS A C 1
ATOM 1280 O O . LYS A 1 163 ? -18.243 8.723 22.842 1.00 95.38 163 LYS A O 1
ATOM 1285 N N . ALA A 1 164 ? -18.950 6.614 22.502 1.00 92.19 164 ALA A N 1
ATOM 1286 C CA . ALA A 1 164 ? -20.307 6.975 22.135 1.00 92.19 164 ALA A CA 1
ATOM 1287 C C . ALA A 1 164 ? -21.034 7.535 23.364 1.00 92.19 164 ALA A C 1
ATOM 1289 O O . ALA A 1 164 ? -21.047 6.909 24.431 1.00 92.19 164 ALA A O 1
ATOM 1290 N N . THR A 1 165 ? -21.611 8.720 23.209 1.00 82.94 165 THR A N 1
ATOM 1291 C CA . THR A 1 165 ? -22.594 9.260 24.146 1.00 82.94 165 THR A CA 1
ATOM 1292 C C . THR A 1 165 ? -23.926 8.605 23.794 1.00 82.94 165 THR A C 1
ATOM 1294 O O . THR A 1 165 ? -24.273 8.570 22.615 1.00 82.94 165 THR A O 1
ATOM 1297 N N . LEU A 1 166 ? -24.586 7.997 24.785 1.00 60.47 166 LEU A N 1
ATOM 1298 C CA . LEU A 1 166 ? -25.919 7.406 24.623 1.00 60.47 166 LEU A CA 1
ATOM 1299 C C . LEU A 1 166 ? -26.928 8.447 24.132 1.00 60.47 166 LEU A C 1
ATOM 1301 O O . LEU A 1 166 ? -26.802 9.612 24.575 1.00 60.47 166 LEU A O 1
#

Radius of gyration: 20.95 Å; chains: 1; bounding box: 48×34×66 Å